Protein AF-A0A419DK14-F1 (afdb_monomer)

Sequence (83 aa):
MDLLIRDIDPRFVKQLDEQAEKQMCSRQELLKGLLTTWCADGVQSTQVARLERQLEANTLHLKRSATELELLTTLFREVMQDE

Foldseek 3Di:
DDDDDDDDDVVVVVVLVVVCVVVVHDSVVSVVVVVVVVVVVVVVVVVVVVVVVVVVVVVVVVVVVVVVVVVVVVVVVVVVVVD

Secondary structure (DSSP, 8-state):
---------HHHHHHHHHHHHHTTS-HHHHHHHHHHHHHHHHHHHHHHHHHHHHHHHHHHHHHHHHHHHHHHHHHHHHHHH--

Solvent-accessible surface area (backbone atoms only — not comparable to full-atom values): 4804 Å² total; per-residue (Å²): 138,88,85,85,88,74,94,69,58,69,69,58,53,52,54,46,44,55,51,12,56,77,66,76,45,50,55,66,55,47,51,50,49,53,53,52,49,51,54,51,47,54,55,49,50,56,51,50,57,50,50,52,53,50,49,53,54,50,53,55,50,53,52,51,52,51,52,54,50,52,51,51,52,51,54,52,49,55,62,68,66,76,115

Radius of gyration: 28.37 Å; Cα contacts (8 Å, |Δi|>4): 9; chains: 1; bounding box: 60×24×73 Å

Mean predicted aligned error: 10.39 Å

Structure (mmCIF, N/CA/C/O backbone):
data_AF-A0A419DK14-F1
#
_entry.id   AF-A0A419DK14-F1
#
loop_
_atom_site.group_PDB
_atom_site.id
_atom_site.type_symbol
_atom_site.label_atom_id
_atom_site.label_alt_id
_atom_site.label_comp_id
_atom_site.label_asym_id
_atom_site.label_entity_id
_atom_site.label_seq_id
_atom_site.pdbx_PDB_ins_code
_atom_site.Cartn_x
_atom_site.Cartn_y
_atom_site.Cartn_z
_atom_site.oc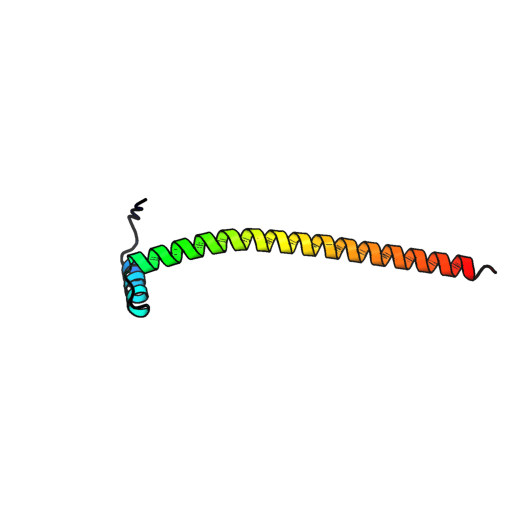cupancy
_atom_site.B_iso_or_equiv
_atom_site.auth_seq_id
_atom_site.auth_comp_id
_atom_site.auth_asym_id
_atom_site.auth_atom_id
_atom_site.pdbx_PDB_model_num
ATOM 1 N N . MET A 1 1 ? -20.175 12.484 12.385 1.00 70.06 1 MET A N 1
ATOM 2 C CA . MET A 1 1 ? -20.698 11.368 11.571 1.00 70.06 1 MET A CA 1
ATOM 3 C C . MET A 1 1 ? -20.392 10.133 12.375 1.00 70.06 1 MET A C 1
ATOM 5 O O . MET A 1 1 ? -19.216 9.868 12.607 1.00 70.06 1 MET A O 1
ATOM 9 N N . ASP A 1 2 ? -21.428 9.463 12.863 1.00 86.81 2 ASP A N 1
ATOM 10 C CA . ASP A 1 2 ? -21.276 8.355 13.800 1.00 86.81 2 ASP A CA 1
ATOM 11 C C . ASP A 1 2 ? -21.568 7.058 13.049 1.00 86.81 2 ASP A C 1
ATOM 13 O O . ASP A 1 2 ? -22.605 6.929 12.398 1.00 86.81 2 ASP A O 1
ATOM 17 N N . LEU A 1 3 ? -20.622 6.122 13.093 1.00 86.75 3 LEU A N 1
ATOM 18 C CA . LEU A 1 3 ? -20.712 4.831 12.418 1.00 86.75 3 LEU A CA 1
ATOM 19 C C . LEU A 1 3 ? -20.951 3.738 13.457 1.00 86.75 3 LEU A C 1
ATOM 21 O O . LEU A 1 3 ? -20.203 3.618 14.427 1.00 86.75 3 LEU A O 1
ATOM 25 N N . LEU A 1 4 ? -21.986 2.931 13.234 1.00 92.38 4 LEU A N 1
ATOM 26 C CA . LEU A 1 4 ? -22.313 1.769 14.056 1.00 92.38 4 LEU A CA 1
ATOM 27 C C . LEU A 1 4 ? -21.992 0.502 13.270 1.00 92.38 4 LEU A C 1
ATOM 29 O O . LEU A 1 4 ? -22.662 0.199 12.285 1.00 92.38 4 LEU A O 1
ATOM 33 N N . ILE A 1 5 ? -20.987 -0.243 13.727 1.00 89.25 5 ILE A N 1
ATOM 34 C CA . ILE A 1 5 ? -20.622 -1.543 13.161 1.00 89.25 5 ILE A CA 1
ATOM 35 C C . ILE A 1 5 ? -21.268 -2.624 14.030 1.00 89.25 5 ILE A C 1
ATOM 37 O O . ILE A 1 5 ? -21.061 -2.653 15.243 1.00 89.25 5 ILE A O 1
ATOM 41 N N . ARG A 1 6 ? -22.095 -3.472 13.415 1.00 93.88 6 ARG A N 1
ATOM 42 C CA . ARG A 1 6 ? -22.854 -4.541 14.081 1.00 93.88 6 ARG A CA 1
ATOM 43 C C . ARG A 1 6 ? -22.324 -5.909 13.663 1.00 93.88 6 ARG A C 1
ATOM 45 O O . ARG A 1 6 ? -21.544 -6.002 12.722 1.00 93.88 6 ARG A O 1
ATOM 52 N N . ASP A 1 7 ? -22.750 -6.939 14.389 1.00 94.50 7 ASP A N 1
ATOM 53 C CA . ASP A 1 7 ? -22.497 -8.347 14.056 1.00 94.50 7 ASP A CA 1
ATOM 54 C C . ASP A 1 7 ? -21.006 -8.714 13.943 1.00 94.50 7 ASP A C 1
ATOM 56 O O . ASP A 1 7 ? -20.603 -9.561 13.149 1.00 94.50 7 ASP A O 1
ATOM 60 N N . ILE A 1 8 ? -20.172 -8.081 14.772 1.00 92.06 8 ILE A N 1
ATOM 61 C CA . ILE A 1 8 ? -18.759 -8.441 14.917 1.00 92.06 8 ILE A CA 1
ATOM 62 C C . ILE A 1 8 ? -18.654 -9.659 15.838 1.00 92.06 8 ILE A C 1
ATOM 64 O O . ILE A 1 8 ? -19.240 -9.668 16.923 1.00 92.06 8 ILE A O 1
ATOM 68 N N . ASP A 1 9 ? -17.866 -10.660 15.438 1.00 96.00 9 ASP A N 1
ATOM 69 C CA . ASP A 1 9 ? -17.565 -11.813 16.291 1.00 96.00 9 ASP A CA 1
ATOM 70 C C . ASP A 1 9 ? -17.016 -11.336 17.656 1.00 96.00 9 ASP A C 1
ATOM 72 O O . ASP A 1 9 ? -16.046 -10.563 17.698 1.00 96.00 9 ASP A O 1
ATOM 76 N N . PRO A 1 10 ? -17.578 -11.805 18.784 1.00 94.69 10 PRO A N 1
ATOM 77 C CA . PRO A 1 10 ? -17.115 -11.440 20.120 1.00 94.69 10 PRO A CA 1
ATOM 78 C C . PRO A 1 10 ? -15.616 -11.676 20.355 1.00 94.69 10 PRO A C 1
ATOM 80 O O . PRO A 1 10 ? -15.005 -10.979 21.165 1.00 94.69 10 PRO A O 1
ATOM 83 N N . ARG A 1 11 ? -15.001 -12.643 19.662 1.00 95.38 11 ARG A N 1
ATOM 84 C CA . ARG A 1 11 ? -13.556 -12.902 19.729 1.00 95.38 11 ARG A CA 1
ATOM 85 C C . ARG A 1 11 ? -12.750 -11.728 19.184 1.00 95.38 11 ARG A C 1
ATOM 87 O O . ARG A 1 11 ? -11.777 -11.332 19.819 1.00 95.38 11 ARG A O 1
ATOM 94 N N . PHE A 1 12 ? -13.170 -11.139 18.065 1.00 93.12 12 PHE A N 1
ATOM 95 C CA . PHE A 1 12 ? -12.505 -9.961 17.502 1.00 93.12 12 PHE A CA 1
ATOM 96 C C . PHE A 1 12 ? -12.714 -8.723 18.369 1.00 93.12 12 PHE A C 1
ATOM 98 O O . PHE A 1 12 ? -11.794 -7.926 18.523 1.00 93.12 12 PHE A O 1
ATOM 105 N N . VAL A 1 13 ? -13.884 -8.586 19.002 1.00 94.50 13 VAL A N 1
ATOM 106 C CA . VAL A 1 13 ? -14.124 -7.495 19.959 1.00 94.50 13 VAL A CA 1
ATOM 107 C C . VAL A 1 13 ? -13.131 -7.563 21.125 1.00 94.50 13 VAL A C 1
ATOM 109 O O . VAL A 1 13 ? -12.539 -6.543 21.466 1.00 94.50 13 VAL A O 1
ATOM 112 N N . LYS A 1 14 ? -12.882 -8.759 21.676 1.00 95.44 14 LYS A N 1
ATOM 113 C CA . LYS A 1 14 ? -11.886 -8.949 22.745 1.00 95.44 14 LYS A CA 1
ATOM 114 C C . LYS A 1 14 ? -10.465 -8.620 22.296 1.00 95.44 14 LYS A C 1
ATOM 116 O O . LYS A 1 14 ? -9.740 -7.952 23.019 1.00 95.44 14 LYS A O 1
ATOM 121 N N . GLN A 1 15 ? -10.077 -9.041 21.095 1.00 95.12 15 GLN A N 1
ATOM 122 C CA . GLN A 1 15 ? -8.755 -8.713 20.554 1.00 95.12 15 GLN A CA 1
ATOM 123 C C . GLN A 1 15 ? -8.566 -7.200 20.375 1.00 95.12 15 GLN A C 1
ATOM 125 O O . GLN A 1 15 ? -7.496 -6.676 20.675 1.00 95.12 15 GLN A O 1
ATOM 130 N N . LEU A 1 16 ? -9.607 -6.488 19.929 1.00 94.38 16 LEU A N 1
ATOM 131 C CA . LEU A 1 16 ? -9.584 -5.027 19.825 1.00 94.38 16 LEU A CA 1
ATOM 132 C C . LEU A 1 16 ? -9.453 -4.355 21.194 1.00 94.38 16 LEU A C 1
ATOM 134 O O . LEU A 1 16 ? -8.733 -3.367 21.307 1.00 94.38 16 LEU A O 1
ATOM 138 N N . ASP A 1 17 ? -10.114 -4.887 22.223 1.00 95.19 17 ASP A N 1
ATOM 139 C CA . ASP A 1 17 ? -9.956 -4.403 23.599 1.00 95.19 17 ASP A CA 1
ATOM 140 C C . ASP A 1 17 ? -8.535 -4.584 24.113 1.00 95.19 17 ASP A C 1
ATOM 142 O O . ASP A 1 17 ? -7.927 -3.624 24.577 1.00 95.19 17 ASP A O 1
ATOM 146 N N . GLU A 1 18 ? -7.978 -5.786 23.966 1.00 97.19 18 GLU A N 1
ATOM 147 C CA . GLU A 1 18 ? -6.602 -6.083 24.369 1.00 97.19 18 GLU A CA 1
ATOM 148 C C . GLU A 1 18 ? -5.597 -5.180 23.643 1.00 97.19 18 GLU A C 1
ATOM 150 O O . GLU A 1 18 ? -4.590 -4.751 24.208 1.00 97.19 18 GLU A O 1
ATOM 155 N N . GLN A 1 19 ? -5.850 -4.884 22.368 1.00 95.00 19 GLN A N 1
ATOM 156 C CA . GLN A 1 19 ? -4.997 -4.006 21.580 1.00 95.00 19 GLN A CA 1
ATOM 157 C C . GLN A 1 19 ? -5.121 -2.539 22.007 1.00 95.00 19 GLN A C 1
ATOM 159 O O . GLN A 1 19 ? -4.108 -1.840 22.049 1.00 95.00 19 GLN A O 1
ATOM 164 N N . ALA A 1 20 ? -6.326 -2.082 22.349 1.00 96.25 20 ALA A N 1
ATOM 165 C CA . ALA A 1 20 ? -6.559 -0.736 22.863 1.00 96.25 20 ALA A CA 1
ATOM 166 C C . ALA A 1 20 ? -5.896 -0.551 24.237 1.00 96.25 20 ALA A C 1
ATOM 168 O O . ALA A 1 20 ? -5.210 0.443 24.469 1.00 96.25 20 ALA A O 1
ATOM 169 N N . GLU A 1 21 ? -5.993 -1.562 25.104 1.00 96.69 21 GLU A N 1
ATOM 170 C CA . GLU A 1 21 ? -5.345 -1.580 26.417 1.00 96.69 21 GLU A CA 1
ATOM 171 C C . GLU A 1 21 ? -3.816 -1.510 26.297 1.00 96.69 21 GLU A C 1
ATOM 173 O O . GLU A 1 21 ? -3.181 -0.678 26.946 1.00 96.69 21 GLU A O 1
ATOM 178 N N . LYS A 1 22 ? -3.216 -2.296 25.390 1.00 96.25 22 LYS A N 1
ATOM 179 C CA . LYS A 1 22 ? -1.769 -2.234 25.099 1.00 96.25 22 LYS A CA 1
ATOM 180 C C . LYS A 1 22 ? -1.305 -0.852 24.639 1.00 96.25 22 LYS A C 1
ATOM 182 O O . LYS A 1 22 ? -0.157 -0.490 24.880 1.00 96.25 22 LYS A O 1
ATOM 187 N N . GLN A 1 23 ? -2.169 -0.104 23.959 1.00 93.31 23 GLN A N 1
ATOM 188 C CA . GLN A 1 23 ? -1.880 1.243 23.462 1.00 93.31 23 GLN A CA 1
ATOM 189 C C . GLN A 1 23 ? -2.333 2.348 24.428 1.00 93.31 23 GLN A C 1
ATOM 191 O O . GLN A 1 23 ? -2.190 3.525 24.106 1.00 93.31 23 GLN A O 1
ATOM 196 N N . MET A 1 24 ? -2.855 1.979 25.605 1.00 95.44 24 MET A N 1
ATOM 197 C CA . MET A 1 24 ? -3.437 2.886 26.599 1.00 95.44 24 MET A CA 1
ATOM 198 C C . MET A 1 24 ? -4.458 3.866 26.007 1.00 95.44 24 MET A C 1
ATOM 200 O O . MET A 1 24 ? -4.501 5.039 26.377 1.00 95.44 24 MET A O 1
ATOM 204 N N . CYS A 1 25 ? -5.282 3.394 25.077 1.00 95.12 25 CYS A N 1
ATOM 205 C CA . CYS A 1 25 ? -6.326 4.193 24.449 1.00 95.12 25 CYS A CA 1
ATOM 206 C C . CYS A 1 25 ? -7.679 3.488 24.538 1.00 95.12 25 CYS A C 1
ATOM 208 O O . CYS A 1 25 ? -7.782 2.307 24.875 1.00 95.12 25 CYS A O 1
ATOM 210 N N . SER A 1 26 ? -8.754 4.218 24.253 1.00 96.00 26 SER A N 1
ATOM 211 C CA . SER A 1 26 ? -10.072 3.597 24.154 1.00 96.00 26 SER A C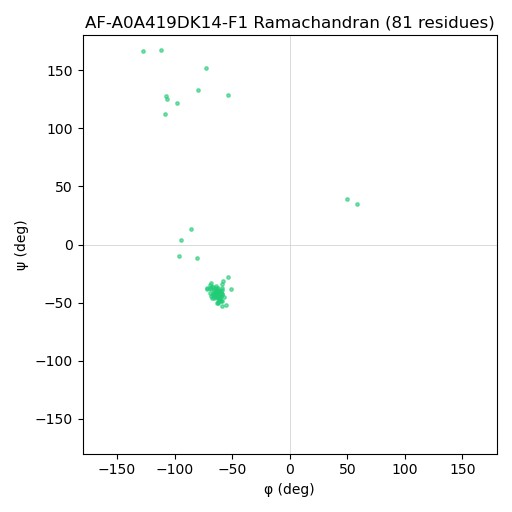A 1
ATOM 212 C C . SER A 1 26 ? -10.195 2.769 22.871 1.00 96.00 26 SER A C 1
ATOM 214 O O . SER A 1 26 ? -9.627 3.108 21.829 1.00 96.00 26 SER A O 1
ATOM 216 N N . ARG A 1 27 ? -11.039 1.727 22.891 1.00 94.38 27 ARG A N 1
ATOM 217 C CA . ARG A 1 27 ? -11.388 0.953 21.683 1.00 94.38 27 ARG A CA 1
ATOM 218 C C . ARG A 1 27 ? -11.828 1.860 20.529 1.00 94.38 27 ARG A C 1
ATOM 220 O O . ARG A 1 27 ? -11.511 1.604 19.371 1.00 94.38 27 ARG A O 1
ATOM 227 N N . GLN A 1 28 ? -12.568 2.925 20.836 1.00 93.69 28 GLN A N 1
ATOM 228 C CA . GLN A 1 28 ? -13.076 3.848 19.826 1.00 93.69 28 GLN A CA 1
ATOM 229 C C . GLN A 1 28 ? -11.970 4.719 19.218 1.00 93.69 28 GLN A C 1
ATOM 231 O O . GLN A 1 28 ? -12.001 4.973 18.016 1.00 93.69 28 GLN A O 1
ATOM 236 N N . GLU A 1 29 ? -10.993 5.160 20.009 1.00 94.38 29 GLU A N 1
ATOM 237 C CA . GLU A 1 29 ? -9.814 5.867 19.496 1.00 94.38 29 GLU A CA 1
ATOM 238 C C . GLU A 1 29 ? -8.946 4.954 18.637 1.00 94.38 29 GLU A C 1
ATOM 240 O O . GLU A 1 29 ? -8.567 5.358 17.538 1.00 94.38 29 GLU A O 1
ATOM 245 N N . LEU A 1 30 ? -8.719 3.710 19.074 1.00 94.81 30 LEU A N 1
ATOM 246 C CA . LEU A 1 30 ? -8.018 2.705 18.277 1.00 94.81 30 LEU A CA 1
ATOM 247 C C . LEU A 1 30 ? -8.694 2.521 16.910 1.00 94.81 30 LEU A C 1
ATOM 249 O O . LEU A 1 30 ? -8.044 2.634 15.873 1.00 94.81 30 LEU A O 1
ATOM 253 N N . LEU A 1 31 ? -10.010 2.287 16.896 1.00 93.50 31 LEU A N 1
ATOM 254 C CA . LEU A 1 31 ? -10.775 2.089 15.662 1.00 93.50 31 LEU A CA 1
ATOM 255 C C . LEU A 1 31 ? -10.737 3.319 14.749 1.00 93.50 31 LEU A C 1
ATOM 257 O O . LEU A 1 31 ? -10.580 3.172 13.538 1.00 93.50 31 LEU A O 1
ATOM 261 N N . LYS A 1 32 ? -10.840 4.531 15.311 1.00 93.38 32 LYS A N 1
ATOM 262 C CA . LYS A 1 32 ? -10.690 5.779 14.547 1.00 93.38 32 LYS A CA 1
ATOM 263 C C . LYS A 1 32 ? -9.301 5.890 13.921 1.00 93.38 32 LYS A C 1
ATOM 265 O O . LYS A 1 32 ? -9.202 6.253 12.750 1.00 93.38 32 LYS A O 1
ATOM 270 N N . GLY A 1 33 ? -8.253 5.565 14.676 1.00 92.00 33 GLY A N 1
ATOM 271 C CA . GLY A 1 33 ? -6.876 5.547 14.186 1.00 92.00 33 GLY A CA 1
ATOM 272 C C . GLY A 1 33 ? -6.717 4.579 13.018 1.00 92.00 33 GLY A C 1
ATOM 273 O O . GLY A 1 33 ? -6.324 4.997 11.934 1.00 92.00 33 GLY A O 1
ATOM 274 N N . LEU A 1 34 ? -7.138 3.325 13.202 1.00 91.44 34 LEU A N 1
ATOM 275 C CA . LEU A 1 34 ? -7.078 2.287 12.170 1.00 91.44 34 LEU A CA 1
ATOM 276 C C . LEU A 1 34 ? -7.827 2.686 10.891 1.00 91.44 34 LEU A C 1
ATOM 278 O O . LEU A 1 34 ? -7.284 2.542 9.800 1.00 91.44 34 LEU A O 1
ATOM 282 N N . LEU A 1 35 ? -9.042 3.232 11.010 1.00 90.81 35 LEU A N 1
ATOM 283 C CA . LEU A 1 35 ? -9.818 3.723 9.864 1.00 90.81 35 LEU A CA 1
ATOM 284 C C . LEU A 1 35 ? -9.111 4.871 9.136 1.00 90.81 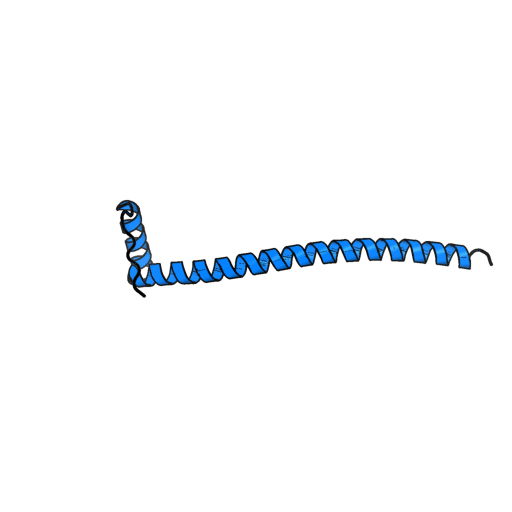35 LEU A C 1
ATOM 286 O O . LEU A 1 35 ? -9.093 4.907 7.908 1.00 90.81 35 LEU A O 1
ATOM 290 N N . THR A 1 36 ? -8.519 5.802 9.883 1.00 89.31 36 THR A N 1
ATOM 291 C CA . THR A 1 36 ? -7.816 6.954 9.304 1.00 89.31 36 THR A CA 1
ATOM 292 C C . THR A 1 36 ? -6.558 6.508 8.566 1.00 89.31 36 THR A C 1
ATOM 294 O O . THR A 1 36 ? -6.343 6.920 7.427 1.00 89.31 36 THR A O 1
ATOM 297 N N . THR A 1 37 ? -5.764 5.631 9.183 1.00 88.56 37 THR A N 1
ATOM 298 C CA . THR A 1 37 ? -4.568 5.046 8.571 1.00 88.56 37 THR A CA 1
ATOM 299 C C . THR A 1 37 ? -4.934 4.248 7.329 1.00 88.56 37 THR A C 1
ATOM 301 O O . THR A 1 37 ? -4.349 4.475 6.283 1.00 88.56 37 THR A O 1
ATOM 304 N N . TRP A 1 38 ? -5.965 3.403 7.385 1.00 85.06 38 TRP A N 1
ATOM 305 C CA . TRP A 1 38 ? -6.383 2.612 6.228 1.00 85.06 38 TRP A CA 1
ATOM 306 C C . TRP A 1 38 ? -6.845 3.480 5.049 1.00 85.06 38 TRP A C 1
ATOM 308 O O . TRP A 1 38 ? -6.491 3.211 3.901 1.00 85.06 38 TRP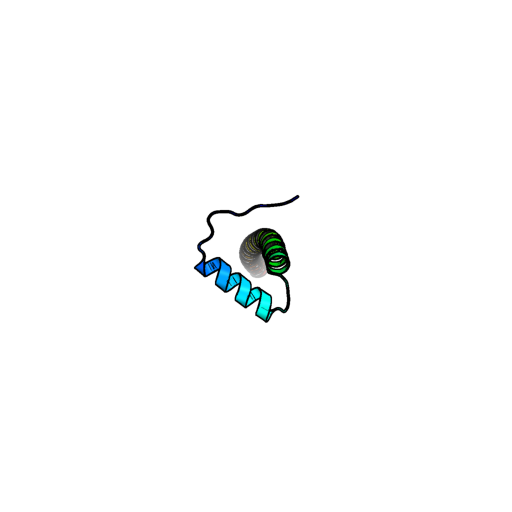 A O 1
ATOM 318 N N . CYS A 1 39 ? -7.575 4.566 5.318 1.00 84.00 39 CYS A N 1
ATOM 319 C CA . CYS A 1 39 ? -7.931 5.547 4.294 1.00 84.00 39 CYS A CA 1
ATOM 320 C C . CYS A 1 39 ? -6.694 6.254 3.716 1.00 84.00 39 CYS A C 1
ATOM 322 O O . CYS A 1 39 ? -6.607 6.434 2.502 1.00 84.00 39 CYS A O 1
ATOM 324 N N . ALA A 1 40 ? -5.736 6.643 4.561 1.00 80.44 40 ALA A N 1
ATOM 325 C CA . ALA A 1 40 ? -4.496 7.275 4.118 1.00 80.44 40 ALA A CA 1
ATOM 326 C C . ALA A 1 40 ? -3.634 6.317 3.277 1.00 80.44 40 ALA A C 1
ATOM 328 O O . ALA A 1 40 ? -3.159 6.698 2.207 1.00 80.44 40 ALA A O 1
ATOM 329 N N . ASP A 1 41 ? -3.504 5.066 3.708 1.00 77.88 41 ASP A N 1
ATOM 330 C CA . ASP A 1 41 ? -2.732 4.022 3.036 1.00 77.88 41 ASP A CA 1
ATOM 331 C C . ASP A 1 41 ? -3.373 3.618 1.707 1.00 77.88 41 ASP A C 1
ATOM 333 O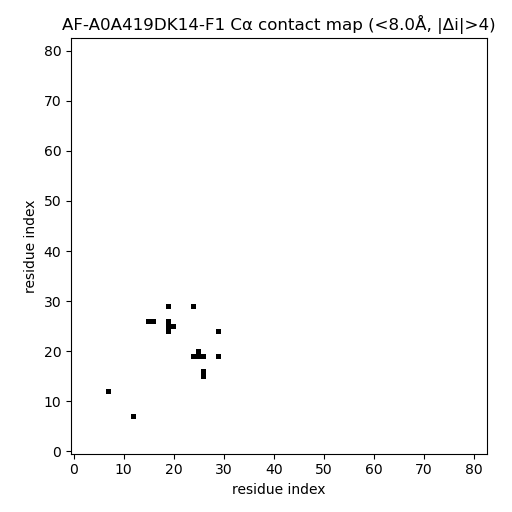 O . ASP A 1 41 ? -2.673 3.425 0.717 1.00 77.88 41 ASP A O 1
ATOM 337 N N . GLY A 1 42 ? -4.707 3.552 1.636 1.00 71.88 42 GLY A N 1
ATOM 338 C CA . GLY A 1 42 ? -5.426 3.340 0.379 1.00 71.88 42 GLY A CA 1
ATOM 339 C C . GLY A 1 42 ? -5.136 4.444 -0.644 1.00 71.88 42 GLY A C 1
ATOM 340 O O . GLY A 1 42 ? -4.892 4.163 -1.819 1.00 71.88 42 GLY A O 1
ATOM 341 N N . VAL A 1 43 ? -5.071 5.701 -0.195 1.00 63.50 43 VAL A N 1
ATOM 342 C CA . VAL A 1 43 ? -4.665 6.835 -1.040 1.00 63.50 43 VAL A CA 1
ATOM 343 C C . VAL A 1 43 ? -3.195 6.707 -1.454 1.00 63.50 43 VAL A C 1
ATOM 345 O O . VAL A 1 43 ? -2.888 6.830 -2.643 1.00 63.50 43 VAL A O 1
ATOM 348 N N . GLN A 1 44 ? -2.293 6.382 -0.525 1.00 63.22 44 GLN A N 1
ATOM 349 C CA . GLN A 1 44 ? -0.871 6.196 -0.832 1.00 63.22 44 GLN A CA 1
ATOM 350 C C . GLN A 1 44 ? -0.626 5.029 -1.797 1.00 63.22 44 GLN A C 1
ATOM 352 O O . GLN A 1 44 ? 0.163 5.172 -2.727 1.00 63.22 44 GLN A O 1
ATOM 357 N N . SER A 1 45 ? -1.347 3.916 -1.659 1.00 72.38 45 SER A N 1
ATOM 358 C CA . SER A 1 45 ? -1.234 2.743 -2.532 1.00 72.38 45 SER A CA 1
ATOM 359 C C . SER A 1 45 ? -1.533 3.086 -3.994 1.00 72.38 45 SER A C 1
ATOM 361 O O . SER A 1 45 ? -0.784 2.697 -4.891 1.00 72.38 45 SER A O 1
ATOM 363 N N . THR A 1 46 ? -2.564 3.897 -4.254 1.00 76.69 46 THR A N 1
ATOM 364 C CA . THR A 1 46 ? -2.871 4.341 -5.626 1.00 76.69 46 THR A CA 1
ATOM 365 C C . THR A 1 46 ? -1.791 5.256 -6.205 1.00 76.69 46 THR A C 1
ATOM 367 O O . THR A 1 46 ? -1.464 5.165 -7.391 1.00 76.69 46 THR A O 1
ATOM 370 N N . GLN A 1 47 ? -1.201 6.115 -5.372 1.00 79.69 47 GLN A N 1
ATOM 371 C CA . GLN A 1 47 ? -0.116 6.997 -5.782 1.00 79.69 47 GLN A CA 1
ATOM 372 C C . GLN A 1 47 ? 1.168 6.211 -6.067 1.00 79.69 47 GLN A C 1
ATOM 374 O O . GLN A 1 47 ? 1.819 6.482 -7.076 1.00 79.69 47 GLN A O 1
ATOM 379 N N . VAL A 1 48 ? 1.497 5.218 -5.238 1.00 84.12 48 VAL A N 1
ATOM 380 C CA . VAL A 1 48 ? 2.639 4.313 -5.439 1.00 84.12 48 VAL A CA 1
ATOM 381 C C . VAL A 1 48 ? 2.468 3.518 -6.731 1.00 84.12 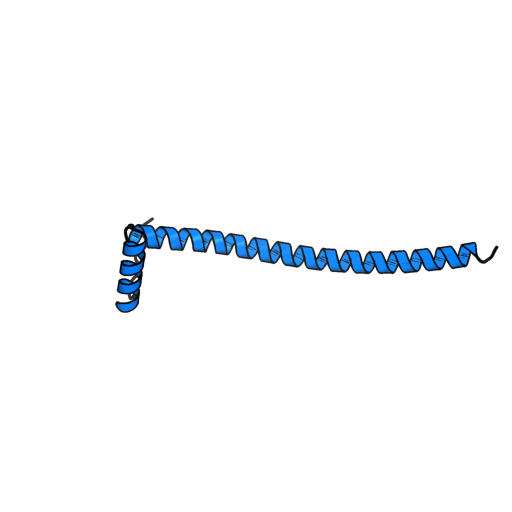48 VAL A C 1
ATOM 383 O O . VAL A 1 48 ? 3.338 3.591 -7.593 1.00 84.12 48 VAL A O 1
ATOM 386 N N . ALA A 1 49 ? 1.309 2.889 -6.950 1.00 85.44 49 ALA A N 1
ATOM 387 C CA . ALA A 1 49 ? 1.035 2.145 -8.182 1.00 85.44 49 ALA A CA 1
ATOM 388 C C . ALA A 1 49 ? 1.132 3.027 -9.443 1.00 85.44 49 ALA A C 1
ATOM 390 O O . ALA A 1 49 ? 1.559 2.577 -10.508 1.00 85.44 49 ALA A O 1
ATOM 391 N N . ARG A 1 50 ? 0.750 4.308 -9.349 1.00 88.69 50 ARG A N 1
ATOM 392 C CA . ARG A 1 50 ? 0.923 5.270 -10.447 1.00 88.69 50 ARG A CA 1
ATOM 393 C C . ARG A 1 50 ? 2.399 5.584 -10.701 1.00 88.69 50 ARG A C 1
ATOM 395 O O . ARG A 1 50 ? 2.806 5.643 -11.859 1.00 88.69 50 ARG A O 1
ATOM 402 N N . LEU A 1 51 ? 3.176 5.808 -9.641 1.00 91.88 51 LEU A N 1
ATOM 403 C CA . LEU A 1 51 ? 4.607 6.102 -9.741 1.00 91.88 51 LEU A CA 1
ATOM 404 C C . LEU A 1 51 ? 5.388 4.914 -10.310 1.00 91.88 51 LEU A C 1
ATOM 406 O O . LEU A 1 51 ? 6.231 5.119 -11.178 1.00 91.88 51 LEU A O 1
ATOM 410 N N . GLU A 1 52 ? 5.063 3.687 -9.901 1.00 93.44 52 GLU A N 1
ATOM 411 C CA . GLU A 1 52 ? 5.658 2.462 -10.451 1.00 93.44 52 GLU A CA 1
ATOM 412 C C . GLU A 1 52 ? 5.412 2.343 -11.958 1.00 93.44 52 GLU A C 1
ATOM 414 O O . GLU A 1 52 ? 6.362 2.198 -12.727 1.00 93.44 52 GLU A O 1
ATOM 419 N N . ARG A 1 53 ? 4.166 2.532 -12.416 1.00 93.56 53 ARG A N 1
ATOM 420 C CA . ARG A 1 53 ? 3.847 2.538 -13.858 1.00 93.56 53 ARG A CA 1
ATOM 421 C C . ARG A 1 53 ? 4.616 3.612 -14.626 1.00 93.56 53 ARG A C 1
ATOM 423 O O . ARG A 1 53 ? 5.043 3.387 -15.757 1.00 93.56 53 ARG A O 1
ATOM 430 N N . GLN A 1 54 ? 4.787 4.793 -14.033 1.00 96.19 54 GLN A N 1
ATOM 431 C CA . GLN A 1 54 ? 5.541 5.874 -14.666 1.00 96.19 54 GLN A CA 1
ATOM 432 C C . GLN A 1 54 ? 7.040 5.553 -14.742 1.00 96.19 54 GLN A C 1
ATOM 434 O O . GLN A 1 54 ? 7.682 5.855 -15.749 1.00 96.19 54 GLN A O 1
ATOM 439 N N . LEU A 1 55 ? 7.592 4.900 -13.716 1.00 97.00 55 LEU A N 1
ATOM 440 C CA . LEU A 1 55 ? 8.973 4.422 -13.705 1.00 97.00 55 LEU A CA 1
ATOM 441 C C . LEU A 1 55 ? 9.207 3.356 -14.786 1.00 97.00 55 LEU A C 1
ATOM 443 O O . LEU A 1 55 ? 10.207 3.422 -15.504 1.00 97.00 55 LEU A O 1
ATOM 447 N N . GLU A 1 56 ? 8.279 2.409 -14.944 1.00 96.88 56 GLU A N 1
ATOM 448 C CA . GLU A 1 56 ? 8.334 1.385 -15.994 1.00 96.88 56 GLU A CA 1
ATOM 449 C C . GLU A 1 56 ? 8.320 2.009 -17.393 1.00 96.88 56 GLU A C 1
ATOM 451 O O . GLU A 1 56 ? 9.176 1.691 -18.224 1.00 96.88 56 GLU A O 1
ATOM 456 N N . ALA A 1 57 ? 7.401 2.948 -17.639 1.00 96.62 57 ALA A N 1
ATOM 457 C CA . ALA A 1 57 ? 7.307 3.656 -18.912 1.00 96.62 57 ALA A CA 1
ATOM 458 C C . ALA A 1 57 ? 8.595 4.433 -19.232 1.00 96.62 57 ALA A C 1
ATOM 460 O O . ALA A 1 57 ? 9.126 4.326 -20.339 1.00 96.62 57 ALA A O 1
ATOM 461 N N . ASN A 1 58 ? 9.142 5.159 -18.253 1.00 97.62 58 ASN A N 1
ATOM 462 C CA . ASN A 1 58 ? 10.404 5.884 -18.411 1.00 97.62 58 ASN A CA 1
ATOM 463 C C . ASN A 1 58 ? 11.576 4.936 -18.678 1.00 97.62 58 ASN A C 1
ATOM 465 O O . ASN A 1 58 ? 12.396 5.201 -19.553 1.00 97.62 58 ASN A O 1
ATOM 469 N N . THR A 1 59 ? 11.642 3.808 -17.971 1.00 96.94 59 THR A N 1
ATOM 470 C CA . THR A 1 59 ? 12.686 2.795 -18.180 1.00 96.94 59 THR A CA 1
ATOM 471 C C . THR A 1 59 ? 12.625 2.221 -19.593 1.00 96.94 59 THR A C 1
ATOM 473 O O . THR A 1 59 ? 13.660 2.057 -20.241 1.00 96.94 59 THR A O 1
ATOM 476 N N . LEU A 1 60 ? 11.422 1.943 -20.101 1.00 97.38 60 LEU A N 1
ATOM 477 C CA . LEU A 1 60 ? 11.231 1.471 -21.470 1.00 97.38 60 LEU A CA 1
ATOM 478 C C . LEU A 1 60 ? 11.672 2.523 -22.494 1.00 97.38 60 LEU A C 1
ATOM 480 O O . LEU A 1 60 ? 12.361 2.183 -23.456 1.00 97.38 60 LEU A O 1
ATOM 484 N N . HIS A 1 61 ? 11.308 3.788 -22.278 1.00 96.94 61 HIS A N 1
ATOM 485 C CA . HIS A 1 61 ? 11.737 4.890 -23.135 1.00 96.94 61 HIS A CA 1
ATOM 486 C C . HIS A 1 61 ? 13.257 5.047 -23.150 1.00 96.94 61 HIS A C 1
ATOM 488 O O . HIS A 1 61 ? 13.842 5.080 -24.226 1.00 96.94 61 HIS A O 1
ATOM 494 N N . LEU A 1 62 ? 13.905 5.053 -21.983 1.00 97.25 62 LEU A N 1
ATOM 495 C CA . LEU A 1 62 ? 15.361 5.165 -21.883 1.00 97.25 62 LEU A CA 1
ATOM 496 C C . LEU A 1 62 ? 16.080 4.015 -22.593 1.00 97.25 62 LEU A C 1
ATOM 498 O O . LEU A 1 62 ? 17.064 4.255 -23.287 1.00 97.25 62 LEU A O 1
ATOM 502 N N . LYS A 1 63 ? 15.572 2.781 -22.480 1.00 96.44 63 LYS A N 1
ATOM 503 C CA . LYS A 1 63 ? 16.119 1.633 -23.221 1.00 96.44 63 LYS A CA 1
ATOM 504 C C . LYS A 1 63 ? 16.021 1.831 -24.732 1.00 96.44 63 LYS A C 1
ATOM 506 O O . LYS A 1 63 ? 17.004 1.605 -25.425 1.00 96.44 63 LYS A O 1
ATOM 511 N N . ARG A 1 64 ? 14.865 2.281 -25.234 1.00 95.81 64 ARG A N 1
ATOM 512 C CA . ARG A 1 64 ? 14.675 2.556 -26.669 1.00 95.81 64 ARG A CA 1
ATOM 513 C C . ARG A 1 64 ? 15.614 3.653 -27.158 1.00 95.81 64 ARG A C 1
ATOM 515 O O . ARG A 1 64 ? 16.305 3.451 -28.147 1.00 95.81 64 ARG A O 1
ATOM 522 N N . SER A 1 65 ? 15.705 4.759 -26.424 1.00 95.62 65 SER A N 1
ATOM 523 C CA . SER A 1 65 ? 16.607 5.858 -26.770 1.00 95.62 65 SER A CA 1
ATOM 524 C C . SER A 1 65 ? 18.076 5.436 -26.742 1.00 95.62 65 SER A C 1
ATOM 526 O O . SER A 1 65 ? 18.838 5.860 -27.601 1.00 95.62 65 SER A O 1
ATOM 528 N N . ALA A 1 66 ? 18.485 4.576 -25.804 1.00 96.56 66 ALA A N 1
ATOM 529 C CA . ALA A 1 66 ? 19.844 4.036 -25.786 1.00 96.56 66 ALA A CA 1
ATOM 530 C C . ALA A 1 66 ? 20.147 3.221 -27.054 1.00 96.56 66 ALA A C 1
ATOM 532 O O . ALA A 1 66 ? 21.186 3.430 -27.674 1.00 96.56 66 ALA A O 1
ATOM 533 N N . THR A 1 67 ? 19.219 2.359 -27.481 1.00 95.81 67 THR A N 1
ATOM 534 C CA . THR A 1 67 ? 19.357 1.589 -28.727 1.00 95.81 67 THR A CA 1
ATOM 535 C C . THR A 1 67 ? 19.405 2.490 -29.962 1.00 95.81 67 THR A C 1
ATOM 537 O O . THR A 1 67 ? 20.229 2.281 -30.847 1.00 95.81 67 THR A O 1
ATOM 540 N N . GLU A 1 68 ? 18.556 3.517 -30.027 1.00 95.38 68 GLU A N 1
ATOM 541 C CA . GLU A 1 68 ? 18.561 4.484 -31.133 1.00 95.38 68 GLU A CA 1
ATOM 542 C C . GLU A 1 68 ? 19.878 5.272 -31.198 1.00 95.38 68 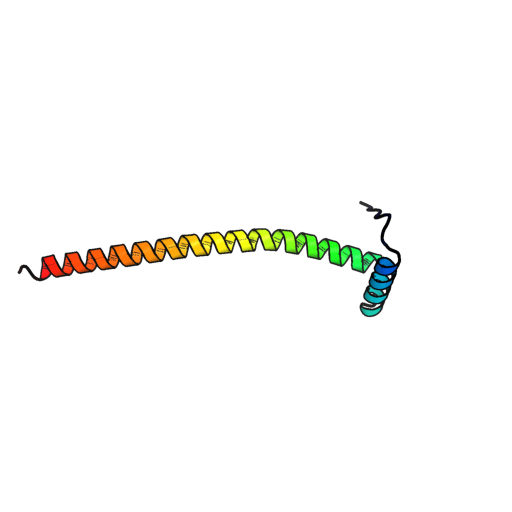GLU A C 1
ATOM 544 O O . GLU A 1 68 ? 20.425 5.473 -32.282 1.00 95.38 68 GLU A O 1
ATOM 549 N N . LEU A 1 69 ? 20.432 5.671 -30.048 1.00 95.75 69 LEU A N 1
ATOM 550 C CA . LEU A 1 69 ? 21.730 6.347 -29.974 1.00 95.75 69 LEU A CA 1
ATOM 551 C C . LEU A 1 69 ? 22.898 5.433 -30.369 1.00 95.75 69 LEU A C 1
ATOM 553 O O . LEU A 1 69 ? 23.851 5.893 -31.001 1.00 95.75 69 LEU A O 1
ATOM 557 N N . GLU A 1 70 ? 22.837 4.148 -30.025 1.00 95.38 70 GLU A N 1
ATOM 558 C CA . GLU A 1 70 ? 23.834 3.150 -30.428 1.00 95.38 70 GLU A CA 1
ATOM 559 C C . GLU A 1 70 ? 23.821 2.923 -31.949 1.00 95.38 70 GLU A C 1
ATOM 561 O O . GLU A 1 70 ? 24.868 2.874 -32.600 1.00 95.38 70 GLU A O 1
ATOM 566 N N . LEU A 1 71 ? 22.627 2.891 -32.545 1.00 94.62 71 LEU A N 1
ATOM 567 C CA . LEU A 1 71 ? 22.466 2.820 -33.994 1.00 94.62 71 LEU A CA 1
ATOM 568 C C . LEU A 1 71 ? 22.998 4.089 -34.674 1.00 94.62 71 LEU A C 1
ATOM 570 O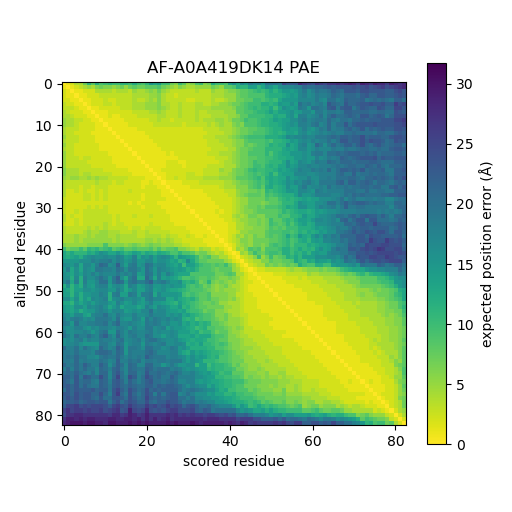 O . LEU A 1 71 ? 23.766 4.002 -35.629 1.00 94.62 71 LEU A O 1
ATOM 574 N N . LEU A 1 72 ? 22.669 5.266 -34.140 1.00 94.25 72 LEU A N 1
ATOM 575 C CA . LEU A 1 72 ? 23.165 6.543 -34.650 1.00 94.25 72 LEU A CA 1
ATOM 576 C C . LEU A 1 72 ? 24.698 6.634 -34.588 1.00 94.25 72 LEU A C 1
ATOM 578 O O . LEU A 1 72 ? 25.333 7.090 -35.535 1.00 94.25 72 LEU A O 1
ATOM 582 N N . THR A 1 73 ? 25.308 6.190 -33.488 1.00 93.50 73 THR A N 1
ATOM 583 C CA . THR A 1 73 ? 26.774 6.186 -33.348 1.00 93.50 73 THR A CA 1
ATOM 584 C C . THR A 1 73 ? 27.448 5.186 -34.277 1.00 93.50 73 THR A C 1
ATOM 586 O O . THR A 1 73 ? 28.540 5.472 -34.766 1.00 93.50 73 THR A O 1
ATOM 589 N N . THR A 1 74 ? 26.806 4.052 -34.560 1.00 93.06 74 THR A N 1
ATOM 590 C CA . THR A 1 74 ? 27.280 3.098 -35.572 1.00 93.06 74 THR A CA 1
ATOM 591 C C . THR A 1 74 ? 27.276 3.734 -36.960 1.00 93.06 74 THR A C 1
ATOM 593 O O . THR A 1 74 ? 28.320 3.773 -37.605 1.00 93.06 74 THR A O 1
ATOM 596 N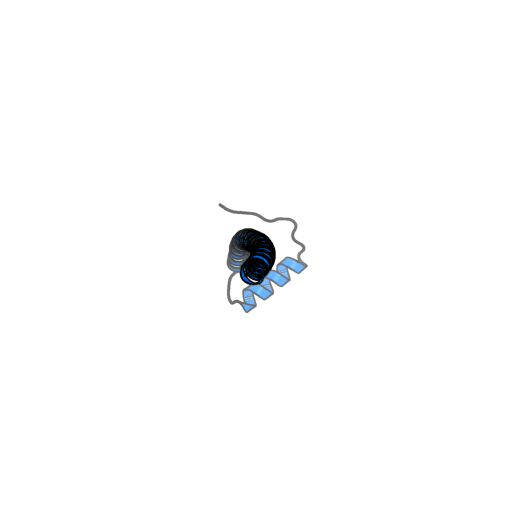 N . LEU A 1 75 ? 26.158 4.350 -37.358 1.00 92.56 75 LEU A N 1
ATOM 597 C CA . LEU A 1 75 ? 26.043 5.053 -38.639 1.00 92.56 75 LEU A CA 1
ATOM 598 C C . LEU A 1 75 ? 27.078 6.179 -38.779 1.00 92.56 75 LEU A C 1
ATOM 600 O O . LEU A 1 75 ? 27.704 6.322 -39.824 1.00 92.56 75 LEU A O 1
ATOM 604 N N . PHE A 1 76 ? 27.310 6.968 -37.724 1.00 91.88 76 PHE A N 1
ATOM 605 C CA . PHE A 1 76 ? 28.340 8.011 -37.759 1.00 91.88 76 PHE A CA 1
ATOM 606 C C . PHE A 1 76 ? 29.755 7.453 -37.926 1.00 91.88 76 PHE A C 1
ATOM 608 O O . PHE A 1 76 ? 30.572 8.089 -38.589 1.00 91.88 76 PHE A O 1
ATOM 615 N N . ARG A 1 77 ? 30.067 6.293 -37.332 1.00 89.88 77 ARG A N 1
ATOM 616 C CA . ARG A 1 77 ? 31.369 5.646 -37.544 1.00 89.88 77 ARG A CA 1
ATOM 617 C C . ARG A 1 77 ? 31.529 5.167 -38.975 1.00 89.88 77 ARG A C 1
ATOM 619 O O . ARG A 1 77 ? 32.602 5.366 -39.520 1.00 89.88 77 ARG A O 1
ATOM 626 N N . GLU A 1 78 ? 30.492 4.571 -39.556 1.00 90.38 78 GLU A N 1
ATOM 627 C CA . GLU A 1 78 ? 30.511 4.121 -40.952 1.00 90.38 78 GLU A CA 1
ATOM 628 C C . GLU A 1 78 ? 30.783 5.302 -41.892 1.00 90.38 78 GLU A C 1
ATOM 630 O O . GLU A 1 78 ? 31.730 5.259 -42.668 1.00 90.38 78 GLU A O 1
ATOM 635 N N . VAL A 1 79 ? 30.060 6.415 -41.725 1.00 89.81 79 VAL A N 1
ATOM 636 C CA . VAL A 1 79 ? 30.259 7.621 -42.549 1.00 89.81 79 VAL A CA 1
ATOM 637 C C . VAL A 1 79 ? 31.646 8.248 -42.355 1.00 89.81 79 VAL A C 1
ATOM 639 O O . VAL A 1 79 ? 32.222 8.738 -43.318 1.00 89.81 79 VAL A O 1
ATOM 642 N N . MET A 1 80 ? 32.200 8.248 -41.136 1.00 85.50 80 MET A N 1
ATOM 643 C CA . MET A 1 80 ? 33.541 8.800 -40.877 1.00 85.50 80 MET A CA 1
ATOM 644 C C . MET A 1 80 ? 34.699 7.857 -41.245 1.00 85.50 80 MET A C 1
ATOM 646 O O . MET A 1 80 ? 35.846 8.291 -41.214 1.00 85.50 80 MET A O 1
ATOM 650 N N . GLN A 1 81 ? 34.436 6.579 -41.537 1.00 75.44 81 GLN A N 1
ATOM 651 C CA . GLN A 1 81 ? 35.446 5.610 -41.993 1.00 75.44 81 GLN A CA 1
ATOM 652 C C . GLN A 1 81 ? 35.497 5.467 -43.521 1.00 75.44 81 GLN A C 1
ATOM 654 O O . GLN A 1 81 ? 36.427 4.843 -44.024 1.00 75.44 81 GLN A O 1
ATOM 659 N N . ASP A 1 82 ? 34.532 6.049 -44.238 1.00 57.75 82 ASP A N 1
ATOM 660 C CA . ASP A 1 82 ? 34.479 6.103 -45.706 1.00 57.75 82 ASP A CA 1
ATOM 661 C C . ASP A 1 82 ? 35.273 7.297 -46.314 1.00 57.75 82 ASP A C 1
ATOM 663 O O . ASP A 1 82 ? 35.140 7.582 -47.507 1.00 57.75 82 ASP A O 1
ATOM 667 N N . GLU A 1 83 ? 36.129 7.970 -45.526 1.00 47.19 83 GLU A N 1
ATOM 668 C CA . GLU A 1 83 ? 37.197 8.896 -45.980 1.00 47.19 83 GLU A CA 1
ATOM 669 C C . GLU A 1 83 ? 38.593 8.264 -45.835 1.00 47.19 83 GLU A C 1
ATOM 671 O O . GLU A 1 83 ? 39.415 8.437 -46.768 1.00 47.19 83 GLU A O 1
#

pLDDT: mean 89.93, std 9.64, range [47.19, 97.62]